Protein AF-A0A833HJT8-F1 (afdb_monomer_lite)

Structure (mmCIF, N/CA/C/O backbone):
data_AF-A0A833HJT8-F1
#
_entry.id   AF-A0A833HJT8-F1
#
loop_
_atom_site.group_PDB
_atom_site.id
_atom_site.type_symbol
_atom_site.label_atom_id
_atom_site.label_alt_id
_atom_site.label_comp_id
_atom_site.label_asym_id
_atom_site.label_entity_id
_atom_site.label_seq_id
_atom_site.pdbx_PDB_ins_code
_atom_site.Cartn_x
_atom_site.Cartn_y
_atom_site.Cartn_z
_atom_site.occupancy
_atom_site.B_iso_or_equiv
_atom_site.auth_seq_id
_atom_site.auth_comp_id
_atom_site.auth_asym_id
_atom_site.auth_atom_id
_atom_site.pdbx_PDB_model_num
ATOM 1 N N . MET A 1 1 ? -1.333 -9.673 -0.539 1.00 69.94 1 MET A N 1
ATOM 2 C CA . MET A 1 1 ? -1.438 -9.959 0.913 1.00 69.94 1 MET A CA 1
ATOM 3 C C . MET A 1 1 ? -2.225 -8.851 1.604 1.00 69.94 1 MET A C 1
ATOM 5 O O . MET A 1 1 ? -2.242 -7.743 1.083 1.00 69.94 1 MET A O 1
ATOM 9 N N . ALA A 1 2 ? -2.882 -9.129 2.735 1.00 83.88 2 ALA A N 1
ATOM 10 C CA . ALA A 1 2 ? -3.593 -8.113 3.519 1.00 83.88 2 ALA A CA 1
ATOM 11 C C . ALA A 1 2 ? -2.664 -7.494 4.587 1.00 83.88 2 ALA A C 1
ATOM 13 O O . ALA A 1 2 ? -1.901 -8.237 5.202 1.00 83.88 2 ALA A O 1
ATOM 14 N N . PRO A 1 3 ? -2.723 -6.172 4.841 1.00 85.56 3 PRO A N 1
ATOM 15 C CA . PRO A 1 3 ? -1.836 -5.502 5.800 1.00 85.56 3 PRO A CA 1
ATOM 16 C C . PRO A 1 3 ? -2.213 -5.756 7.268 1.00 85.56 3 PRO A C 1
ATOM 18 O O . PRO A 1 3 ? -1.418 -5.483 8.162 1.00 85.56 3 PRO A O 1
ATOM 21 N N . VAL A 1 4 ? -3.432 -6.238 7.532 1.00 89.69 4 VAL A N 1
ATOM 22 C CA . VAL A 1 4 ? -3.962 -6.485 8.879 1.00 89.69 4 VAL A CA 1
ATOM 23 C C . VAL A 1 4 ? -4.818 -7.749 8.894 1.00 89.69 4 VAL A C 1
ATOM 25 O O . VAL A 1 4 ? -5.478 -8.066 7.902 1.00 89.69 4 VAL A O 1
ATOM 28 N N . GLU A 1 5 ? -4.857 -8.441 10.032 1.00 89.50 5 GLU A N 1
ATOM 29 C CA . GLU A 1 5 ? -5.794 -9.544 10.260 1.00 89.50 5 GLU A CA 1
ATOM 30 C C . GLU A 1 5 ? -7.190 -9.010 10.618 1.00 89.50 5 GLU A C 1
ATOM 32 O O . GLU A 1 5 ? -7.339 -8.071 11.413 1.00 89.50 5 GLU A O 1
ATOM 37 N N . GLY A 1 6 ? -8.232 -9.618 10.051 1.00 91.00 6 GLY A N 1
ATOM 38 C CA . GLY A 1 6 ? -9.614 -9.274 10.356 1.00 91.00 6 GLY A CA 1
ATOM 39 C C . GLY A 1 6 ? -10.625 -9.925 9.418 1.00 91.00 6 GLY A C 1
ATOM 40 O O . GLY A 1 6 ? -10.296 -10.787 8.608 1.00 91.00 6 GLY A O 1
ATOM 41 N N . VAL A 1 7 ? -11.876 -9.484 9.536 1.00 94.50 7 VAL A N 1
ATOM 42 C CA . VAL A 1 7 ? -13.001 -9.955 8.720 1.00 94.50 7 VAL A CA 1
ATOM 43 C C . VAL A 1 7 ? -13.387 -8.865 7.729 1.00 94.50 7 VAL A C 1
ATOM 45 O O . VAL A 1 7 ? -13.652 -7.731 8.136 1.00 94.50 7 VAL A O 1
ATOM 48 N N . VAL A 1 8 ? -13.444 -9.200 6.440 1.00 96.00 8 VAL A N 1
ATOM 49 C CA . VAL A 1 8 ? -13.965 -8.295 5.407 1.00 96.00 8 VAL A CA 1
ATOM 50 C C . VAL A 1 8 ? -15.445 -8.047 5.679 1.00 96.00 8 VAL A C 1
ATOM 52 O O . VAL A 1 8 ? -16.230 -8.985 5.797 1.00 96.00 8 VAL A O 1
ATOM 55 N N . VAL A 1 9 ? -15.816 -6.778 5.810 1.00 96.75 9 VAL A N 1
ATOM 56 C CA . VAL A 1 9 ? -17.205 -6.352 6.033 1.00 96.75 9 VAL A CA 1
ATOM 57 C C . VAL A 1 9 ? -17.815 -5.691 4.803 1.00 96.75 9 VAL A C 1
ATOM 59 O O . VAL A 1 9 ? -19.034 -5.602 4.716 1.00 96.75 9 VAL A O 1
ATOM 62 N N . GLU A 1 10 ? -16.989 -5.239 3.858 1.00 97.19 10 GLU A N 1
ATOM 63 C CA . GLU A 1 10 ? -17.448 -4.610 2.621 1.00 97.19 10 GLU A CA 1
ATOM 64 C C . GLU A 1 10 ? -16.398 -4.774 1.517 1.00 97.19 10 GLU A C 1
ATOM 66 O O . GLU A 1 10 ? -15.196 -4.658 1.782 1.00 97.19 10 GLU A O 1
ATOM 71 N N . THR A 1 11 ? -16.863 -4.999 0.289 1.00 96.88 11 THR A N 1
ATOM 72 C CA . THR A 1 11 ? -16.068 -4.969 -0.945 1.00 96.88 11 THR A CA 1
ATOM 73 C C . THR A 1 11 ? -16.558 -3.817 -1.822 1.00 96.88 11 THR A C 1
ATOM 75 O O . THR A 1 11 ? -17.750 -3.495 -1.829 1.00 96.88 11 THR A O 1
ATOM 78 N N . ASN A 1 12 ? -15.653 -3.154 -2.542 1.00 97.19 12 ASN A N 1
ATOM 79 C CA . ASN A 1 12 ? -16.032 -2.041 -3.407 1.00 97.19 12 ASN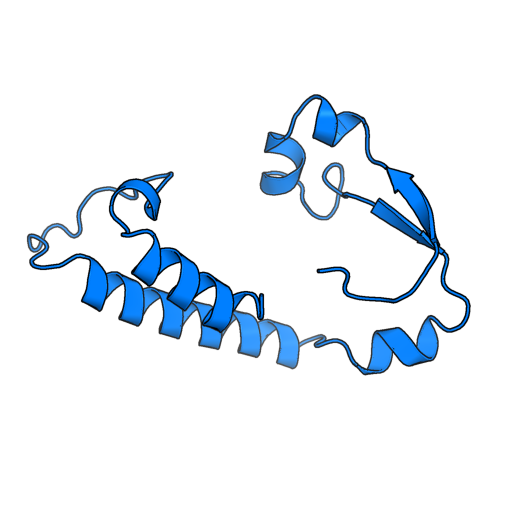 A CA 1
ATOM 80 C C . ASN A 1 12 ? -16.454 -2.523 -4.801 1.00 97.19 12 ASN A C 1
ATOM 82 O O . ASN A 1 12 ? -15.644 -2.605 -5.723 1.00 97.19 12 ASN A O 1
ATOM 86 N N . SER A 1 13 ? -17.754 -2.755 -4.976 1.00 97.12 13 SER A N 1
ATOM 87 C CA . SER A 1 13 ? -18.349 -3.149 -6.263 1.00 97.12 13 SER A CA 1
ATOM 88 C C . SER A 1 13 ? -18.106 -2.152 -7.403 1.00 97.12 13 SER A C 1
ATOM 90 O O . SER A 1 13 ? -18.181 -2.524 -8.571 1.00 97.12 13 SER A O 1
ATOM 92 N N . ARG A 1 14 ? -17.778 -0.888 -7.102 1.00 96.25 14 ARG A N 1
ATOM 93 C CA . ARG A 1 14 ? -17.437 0.099 -8.137 1.00 96.25 14 ARG A CA 1
ATOM 94 C C . ARG A 1 14 ? -16.101 -0.215 -8.793 1.00 96.25 14 ARG A C 1
ATOM 96 O O . ARG A 1 14 ? -15.987 -0.035 -9.993 1.00 96.25 14 ARG A O 1
ATOM 103 N N . VAL A 1 15 ? -15.126 -0.694 -8.021 1.00 96.69 15 VAL A N 1
ATOM 104 C CA . VAL A 1 15 ? -13.817 -1.108 -8.553 1.00 96.69 15 VAL A CA 1
ATOM 105 C C . VAL A 1 15 ? -13.942 -2.410 -9.342 1.00 96.69 15 VAL A C 1
ATOM 107 O O . VAL A 1 15 ? -13.240 -2.597 -10.327 1.00 96.69 15 VAL A O 1
ATOM 110 N N . GLU A 1 16 ? -14.867 -3.296 -8.963 1.00 94.62 16 GLU A N 1
ATOM 111 C CA . GLU A 1 16 ? -15.166 -4.498 -9.756 1.00 94.62 16 GLU A CA 1
ATOM 112 C C . GLU A 1 16 ? -15.733 -4.149 -11.143 1.00 94.62 16 GLU A C 1
ATOM 114 O O . GLU A 1 16 ? -15.441 -4.834 -12.119 1.00 94.62 16 GLU A O 1
ATOM 119 N N . GLN A 1 17 ? -16.536 -3.084 -11.233 1.00 96.69 17 GLN A N 1
ATOM 120 C CA . GLN A 1 17 ? -17.110 -2.599 -12.494 1.00 96.69 17 GLN A CA 1
ATOM 121 C C . GLN A 1 17 ? -16.135 -1.728 -13.294 1.00 96.69 17 GLN A C 1
ATOM 123 O O . GLN A 1 17 ? -16.161 -1.754 -14.522 1.00 96.69 17 GLN A O 1
ATOM 128 N N . ASP A 1 18 ? -15.300 -0.958 -12.598 1.00 96.06 18 ASP A N 1
ATOM 129 C CA . ASP A 1 18 ? -14.323 -0.037 -13.169 1.00 96.06 18 ASP A CA 1
ATOM 130 C C . ASP A 1 18 ? -12.980 -0.140 -12.415 1.00 96.06 18 ASP A C 1
ATOM 132 O O . ASP A 1 18 ? -12.748 0.575 -11.428 1.00 96.06 18 ASP A O 1
ATOM 136 N N . PRO A 1 19 ? -12.077 -1.035 -12.865 1.00 94.69 19 PRO A N 1
ATOM 137 C CA . PRO A 1 19 ? -10.767 -1.222 -12.247 1.00 94.69 19 PRO A CA 1
ATOM 138 C C . PRO A 1 19 ? -9.864 0.017 -12.300 1.00 94.69 19 PRO A C 1
ATOM 140 O O . PRO A 1 19 ? -8.960 0.140 -11.470 1.00 94.69 19 PRO A O 1
ATOM 143 N N . GLU A 1 20 ? -10.097 0.960 -13.224 1.00 95.19 20 GLU A N 1
ATOM 144 C CA . GLU A 1 20 ? -9.275 2.174 -13.336 1.00 95.19 20 GLU A CA 1
ATOM 145 C C . GLU A 1 20 ? -9.404 3.071 -12.101 1.00 95.19 20 GLU A C 1
ATOM 147 O O . GLU A 1 20 ? -8.476 3.814 -11.767 1.00 95.19 20 GLU A O 1
ATOM 152 N N . LEU A 1 21 ? -10.511 2.971 -11.358 1.00 95.69 21 LEU A N 1
ATOM 153 C CA . LEU A 1 21 ? -10.697 3.696 -10.099 1.00 95.69 21 LEU A CA 1
ATOM 154 C C . LEU A 1 21 ? -9.615 3.370 -9.069 1.00 95.69 21 LEU A C 1
ATOM 156 O O . LEU A 1 21 ? -9.197 4.264 -8.332 1.00 95.69 21 LEU A O 1
ATOM 160 N N . ALA A 1 22 ? -9.132 2.125 -9.031 1.00 94.69 22 ALA A N 1
ATOM 161 C CA . ALA A 1 22 ? -8.071 1.723 -8.110 1.00 94.69 22 ALA A CA 1
ATOM 162 C C . ALA A 1 22 ? -6.738 2.423 -8.419 1.00 94.69 22 ALA A C 1
ATOM 164 O O . ALA A 1 22 ? -5.940 2.637 -7.512 1.00 94.69 22 ALA A O 1
ATOM 165 N N . SER A 1 23 ? -6.506 2.806 -9.678 1.00 92.50 23 SER A N 1
ATOM 166 C CA . SER A 1 23 ? -5.298 3.526 -10.089 1.00 92.50 23 SER A CA 1
ATOM 167 C C . SER A 1 23 ? -5.467 5.044 -10.039 1.00 92.50 23 SER A C 1
ATOM 169 O O . SER A 1 23 ? -4.526 5.752 -9.693 1.00 92.50 23 SER A O 1
ATOM 171 N N . THR A 1 24 ? -6.638 5.558 -10.419 1.00 95.88 24 THR A N 1
ATOM 172 C CA . THR A 1 24 ? -6.876 7.004 -10.577 1.00 95.88 24 THR A CA 1
ATOM 173 C C . THR A 1 24 ? -7.258 7.696 -9.272 1.00 95.88 24 THR A C 1
ATOM 175 O O . THR A 1 24 ? -6.944 8.870 -9.087 1.00 95.88 24 THR A O 1
ATOM 178 N N . ASP A 1 25 ? -7.920 6.987 -8.355 1.00 96.31 25 ASP A N 1
ATOM 179 C CA . ASP A 1 25 ? -8.377 7.520 -7.068 1.00 96.31 25 ASP A CA 1
ATOM 180 C C . ASP A 1 25 ? -8.221 6.476 -5.937 1.00 96.31 25 ASP A C 1
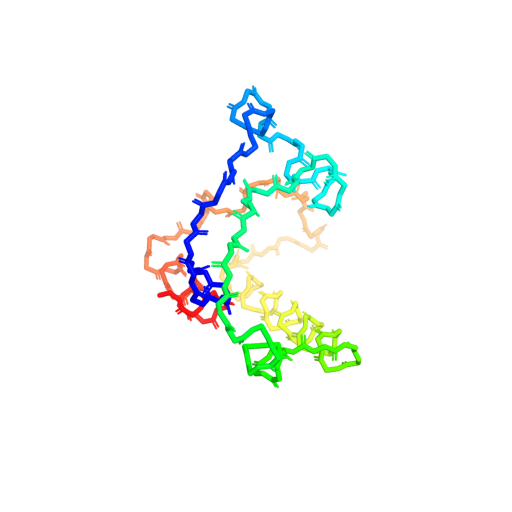ATOM 182 O O . ASP A 1 25 ? -9.207 6.104 -5.289 1.00 96.31 25 ASP A O 1
ATOM 186 N N . PRO A 1 26 ? -6.992 5.976 -5.681 1.00 94.31 26 PRO A N 1
ATOM 187 C CA . PRO A 1 26 ? -6.734 4.814 -4.816 1.00 94.31 26 PRO A CA 1
ATOM 188 C C . PRO A 1 26 ? -7.195 5.005 -3.367 1.00 94.31 26 PRO A C 1
ATOM 190 O O . PRO A 1 26 ? -7.613 4.053 -2.707 1.00 94.31 26 PRO A O 1
ATOM 193 N N . TYR A 1 27 ? -7.118 6.238 -2.862 1.00 92.88 27 TYR A N 1
ATOM 194 C CA . TYR A 1 27 ? -7.455 6.574 -1.475 1.00 92.88 27 TYR A CA 1
ATOM 195 C C . TYR A 1 27 ? -8.846 7.204 -1.315 1.00 92.88 27 TYR A C 1
ATOM 197 O O . TYR A 1 27 ? -9.294 7.392 -0.184 1.00 92.88 27 TYR A O 1
ATOM 205 N N . GLY A 1 28 ? -9.531 7.526 -2.416 1.00 95.69 28 GLY A N 1
ATOM 206 C CA . GLY A 1 28 ? -10.901 8.029 -2.424 1.00 95.69 28 GLY A CA 1
ATOM 207 C C . GLY A 1 28 ? -11.880 6.948 -2.865 1.00 95.69 28 GLY A C 1
ATOM 208 O O . GLY A 1 28 ? -12.233 6.053 -2.098 1.00 95.69 28 GLY A O 1
ATOM 209 N N . ARG A 1 29 ? -12.365 7.032 -4.107 1.00 95.62 29 ARG A N 1
ATOM 210 C CA . ARG A 1 29 ? -13.382 6.111 -4.650 1.00 95.62 29 ARG A CA 1
ATOM 211 C C . ARG A 1 29 ? -12.846 4.712 -4.970 1.00 95.62 29 ARG A C 1
ATOM 213 O O . ARG A 1 29 ? -13.660 3.802 -5.113 1.00 95.62 29 ARG A O 1
ATOM 220 N N . GLY A 1 30 ? -11.529 4.549 -5.068 1.00 97.06 30 GLY A N 1
ATOM 221 C CA . GLY A 1 30 ? -10.829 3.318 -5.440 1.00 97.06 30 GLY A CA 1
ATOM 222 C C . GLY A 1 30 ? -10.430 2.397 -4.282 1.00 97.06 30 GLY A C 1
ATOM 223 O O . GLY A 1 30 ? -9.644 1.479 -4.496 1.00 97.06 30 GLY A O 1
ATOM 224 N N . TRP A 1 31 ? -10.943 2.602 -3.062 1.00 96.25 31 TRP A N 1
ATOM 225 C CA . TRP A 1 31 ? -10.692 1.675 -1.948 1.00 96.25 31 TRP A CA 1
ATOM 226 C C . TRP A 1 31 ? -11.161 0.250 -2.296 1.00 96.25 31 TRP A C 1
ATOM 228 O O . TRP A 1 31 ? -12.161 0.087 -2.985 1.00 96.25 31 TRP A O 1
ATOM 238 N N . LEU A 1 32 ? -10.472 -0.788 -1.813 1.00 95.44 32 LEU A N 1
ATOM 239 C CA . LEU A 1 32 ? -10.775 -2.177 -2.202 1.00 95.44 32 LEU A CA 1
ATOM 240 C C . LEU A 1 32 ? -11.702 -2.890 -1.206 1.00 95.44 32 LEU A C 1
ATOM 242 O O . LEU A 1 32 ? -12.750 -3.419 -1.574 1.00 95.44 32 LEU A O 1
ATOM 246 N N . TYR A 1 33 ? -11.315 -2.880 0.072 1.00 95.38 33 TYR A N 1
ATOM 247 C CA . TYR A 1 33 ? -11.989 -3.615 1.141 1.00 95.38 33 TYR A CA 1
ATOM 248 C C . TYR A 1 33 ? -12.128 -2.765 2.401 1.00 95.38 33 TYR A C 1
ATOM 250 O O . TYR A 1 33 ? -11.215 -2.017 2.755 1.00 95.38 33 TYR A O 1
ATOM 258 N N . LYS A 1 34 ? -13.229 -2.951 3.134 1.00 94.25 34 LYS A N 1
ATOM 259 C CA . LYS A 1 34 ? -13.326 -2.551 4.543 1.00 94.25 34 LYS A CA 1
ATOM 260 C C . LYS A 1 34 ? -13.185 -3.792 5.403 1.00 94.25 34 LYS A C 1
ATOM 262 O O . LYS A 1 34 ? -13.880 -4.786 5.196 1.00 94.25 34 LYS A O 1
ATOM 267 N N . VAL A 1 35 ? -12.293 -3.723 6.382 1.00 93.88 35 VAL A N 1
ATOM 268 C CA . VAL A 1 35 ? -11.959 -4.846 7.261 1.00 93.88 35 VAL A CA 1
ATOM 269 C C . VAL A 1 35 ? -12.245 -4.456 8.703 1.00 93.88 35 VAL A C 1
ATOM 271 O O . VAL A 1 35 ? -11.801 -3.412 9.177 1.00 93.88 35 VAL A O 1
ATOM 274 N N . ARG A 1 36 ? -12.975 -5.313 9.417 1.00 93.12 36 ARG A N 1
ATOM 275 C CA . ARG A 1 36 ? -13.180 -5.205 10.861 1.00 93.12 36 ARG A CA 1
ATOM 276 C C . ARG A 1 36 ? -12.134 -6.045 11.579 1.00 93.12 36 ARG A C 1
ATOM 278 O O . ARG A 1 36 ? -12.019 -7.242 11.330 1.00 93.12 36 ARG A O 1
ATOM 285 N N . THR A 1 37 ? -11.415 -5.425 12.506 1.00 91.19 37 THR A N 1
ATOM 286 C CA . THR A 1 37 ? -10.381 -6.073 13.317 1.00 91.19 37 THR A CA 1
ATOM 287 C C . THR A 1 37 ? -10.602 -5.783 14.799 1.00 91.19 37 THR A C 1
ATOM 289 O O . THR A 1 37 ? -11.112 -4.720 15.151 1.00 91.19 37 THR A O 1
ATOM 292 N N . ALA A 1 38 ? -10.259 -6.740 15.662 1.00 87.62 38 ALA A N 1
ATOM 293 C CA . ALA A 1 38 ? -10.455 -6.620 17.107 1.00 87.62 38 ALA A CA 1
ATOM 294 C C . ALA A 1 38 ? -9.335 -5.823 17.802 1.00 87.62 38 ALA A C 1
ATOM 296 O O . ALA A 1 38 ? -9.585 -5.198 18.827 1.00 87.62 38 ALA A O 1
ATOM 297 N N . ASP A 1 39 ? -8.119 -5.810 17.239 1.00 87.00 39 ASP A N 1
ATOM 298 C CA . ASP A 1 39 ? -6.943 -5.135 17.812 1.00 87.00 39 ASP A CA 1
ATOM 299 C C . ASP A 1 39 ? -6.255 -4.238 16.768 1.00 87.00 39 ASP A C 1
ATOM 301 O O . ASP A 1 39 ? -5.116 -4.453 16.346 1.00 87.00 39 ASP A O 1
ATOM 305 N N . LEU A 1 40 ? -6.978 -3.201 16.331 1.00 85.50 40 LEU A N 1
ATOM 306 C CA . LEU A 1 40 ? -6.476 -2.241 15.343 1.00 85.50 40 LEU A CA 1
ATOM 307 C C . LEU A 1 40 ? -5.190 -1.557 15.827 1.00 85.50 40 LEU A C 1
ATOM 309 O O . LEU A 1 40 ? -4.243 -1.393 15.061 1.00 85.50 40 LEU A O 1
ATOM 313 N N . GLY A 1 41 ? -5.135 -1.198 17.112 1.00 86.12 41 GLY A N 1
ATOM 314 C CA . GLY A 1 41 ? -3.985 -0.517 17.697 1.00 86.12 41 GLY A CA 1
ATOM 315 C C . GLY A 1 41 ? -2.698 -1.332 17.577 1.00 86.12 41 GLY A C 1
ATOM 316 O O . GLY A 1 41 ? -1.651 -0.756 17.293 1.00 86.12 41 GLY A O 1
ATOM 317 N N . ARG A 1 42 ? -2.746 -2.658 17.771 1.00 87.50 42 ARG A N 1
ATOM 318 C CA . ARG A 1 42 ? -1.580 -3.530 17.565 1.00 87.50 42 ARG A CA 1
ATOM 319 C C . ARG A 1 42 ? -1.184 -3.630 16.104 1.00 87.50 42 ARG A C 1
ATOM 321 O O . ARG A 1 42 ? -0.000 -3.502 15.810 1.00 87.50 42 ARG A O 1
ATOM 328 N N . HIS A 1 43 ? -2.147 -3.832 15.212 1.00 84.62 43 HIS A N 1
ATOM 329 C CA . HIS A 1 43 ? -1.857 -4.006 13.791 1.00 84.62 43 HIS A CA 1
ATOM 330 C C . HIS A 1 43 ? -1.232 -2.752 13.172 1.00 84.62 43 HIS A C 1
ATOM 332 O O . HIS A 1 43 ? -0.260 -2.864 12.433 1.00 84.62 43 HIS A O 1
ATOM 338 N N . LEU A 1 44 ? -1.704 -1.558 13.548 1.00 86.50 44 LEU A N 1
ATOM 339 C CA . LEU A 1 44 ? -1.173 -0.299 13.017 1.00 86.50 44 LEU A CA 1
ATOM 340 C C . LEU A 1 44 ? 0.273 -0.005 13.447 1.00 86.50 44 LEU A C 1
ATOM 342 O O . LEU A 1 44 ? 0.999 0.637 12.696 1.00 86.50 44 LEU A O 1
ATOM 346 N N . ARG A 1 45 ? 0.722 -0.481 14.619 1.00 87.81 45 ARG A N 1
ATOM 347 C CA . ARG A 1 45 ? 2.104 -0.250 15.092 1.00 87.81 45 ARG A CA 1
ATOM 348 C C . ARG A 1 45 ? 3.164 -0.942 14.240 1.00 87.81 45 ARG A C 1
ATOM 350 O O . ARG A 1 45 ? 4.306 -0.498 14.235 1.00 87.81 45 ARG A O 1
ATOM 357 N N . ASN A 1 46 ? 2.788 -2.013 13.546 1.00 85.94 46 ASN A N 1
ATOM 358 C CA . ASN A 1 46 ? 3.698 -2.784 12.702 1.00 85.94 46 ASN A CA 1
ATOM 359 C C . ASN A 1 46 ? 3.704 -2.295 11.245 1.00 85.94 46 ASN A C 1
ATOM 361 O O . ASN A 1 46 ? 4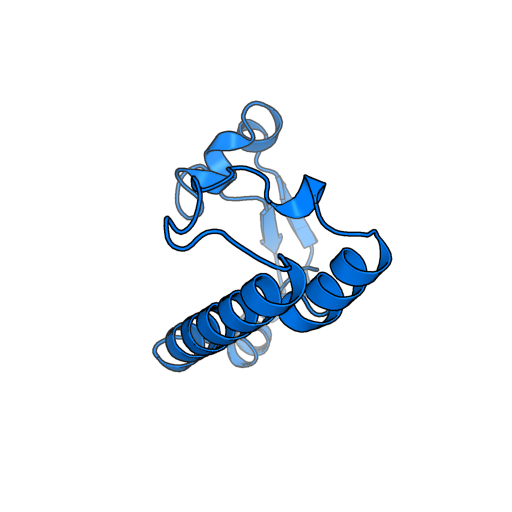.374 -2.895 10.409 1.00 85.94 46 ASN A O 1
ATOM 365 N N . LEU A 1 47 ? 2.961 -1.229 10.928 1.00 89.62 47 LEU A N 1
ATOM 366 C CA . LEU A 1 47 ? 2.929 -0.644 9.593 1.00 89.62 47 LEU A CA 1
ATOM 367 C C . LEU A 1 47 ? 3.933 0.501 9.475 1.00 89.62 47 LEU A C 1
ATOM 369 O O . LEU A 1 47 ? 4.094 1.320 10.384 1.00 89.62 47 LEU A O 1
ATOM 373 N N . LEU A 1 48 ? 4.568 0.593 8.309 1.00 91.12 48 LEU A N 1
ATOM 374 C CA . LEU A 1 48 ? 5.359 1.764 7.952 1.00 91.12 48 LEU A CA 1
ATOM 375 C C . LEU A 1 48 ? 4.438 2.985 7.865 1.00 91.12 48 LEU A C 1
ATOM 377 O O . LEU A 1 48 ? 3.367 2.931 7.262 1.00 91.12 48 LEU A O 1
ATOM 381 N N . SER A 1 49 ? 4.858 4.098 8.462 1.00 89.44 49 SER A N 1
ATOM 382 C CA . SER A 1 49 ? 4.082 5.340 8.472 1.00 89.44 49 SER A CA 1
ATOM 383 C C . SER A 1 49 ? 4.981 6.573 8.373 1.00 89.44 49 SER A C 1
ATOM 385 O O . SER A 1 49 ? 6.188 6.510 8.623 1.00 89.44 49 SER A O 1
ATOM 387 N N . GLY A 1 50 ? 4.392 7.700 7.962 1.00 92.88 50 GLY A N 1
ATOM 388 C CA . GLY A 1 50 ? 5.078 8.988 7.859 1.00 92.88 50 GLY A CA 1
ATOM 389 C C . GLY A 1 50 ? 6.343 8.935 6.998 1.00 92.88 50 GLY A C 1
ATOM 390 O O . GLY A 1 50 ? 6.343 8.388 5.895 1.00 92.88 50 GLY A O 1
ATOM 391 N N . SER A 1 51 ? 7.437 9.493 7.520 1.00 94.94 51 SER A N 1
ATOM 392 C CA . SER A 1 51 ? 8.726 9.561 6.821 1.00 94.94 51 SER A CA 1
ATOM 393 C C . SER A 1 51 ? 9.328 8.189 6.515 1.00 94.94 51 SER A C 1
ATOM 395 O O . SER A 1 51 ? 10.009 8.048 5.503 1.00 94.94 51 SER A O 1
ATOM 397 N N . LEU A 1 52 ? 9.059 7.171 7.340 1.00 92.69 52 LEU A N 1
ATOM 398 C CA . LEU A 1 52 ? 9.551 5.812 7.104 1.00 92.69 52 LEU A CA 1
ATOM 399 C C . LEU A 1 52 ? 8.879 5.179 5.885 1.00 92.69 52 LEU A C 1
ATOM 401 O O . LEU A 1 52 ? 9.566 4.578 5.066 1.00 92.69 52 LEU A O 1
ATOM 405 N N . ALA A 1 53 ? 7.562 5.353 5.735 1.00 91.25 53 ALA A N 1
ATOM 406 C CA . ALA A 1 53 ? 6.844 4.879 4.552 1.00 91.25 53 ALA A CA 1
ATOM 407 C C . ALA A 1 53 ? 7.324 5.600 3.286 1.00 91.25 53 ALA A C 1
ATOM 409 O O . ALA A 1 53 ? 7.610 4.949 2.286 1.00 91.25 53 ALA A O 1
ATOM 410 N N . HIS A 1 54 ? 7.478 6.927 3.347 1.00 92.94 54 HIS A N 1
ATOM 411 C CA . HIS A 1 54 ? 7.980 7.707 2.215 1.00 92.94 54 HIS A CA 1
ATOM 412 C C . HIS A 1 54 ? 9.380 7.255 1.790 1.00 92.94 54 HIS A C 1
ATOM 414 O O . HIS A 1 54 ? 9.630 7.030 0.612 1.00 92.94 54 HIS A O 1
ATOM 420 N N . ARG A 1 55 ? 10.296 7.097 2.752 1.00 94.25 55 ARG A N 1
ATOM 421 C CA . ARG A 1 55 ? 11.657 6.641 2.470 1.00 94.25 55 ARG A CA 1
ATOM 422 C C . ARG A 1 55 ? 11.674 5.234 1.884 1.00 94.25 55 ARG A C 1
ATOM 424 O O . ARG A 1 55 ? 12.359 5.010 0.902 1.00 94.25 55 ARG A O 1
ATOM 431 N N . PHE A 1 56 ? 10.898 4.314 2.452 1.00 91.50 56 PHE A N 1
ATOM 432 C CA . PHE A 1 56 ? 10.791 2.958 1.920 1.00 91.50 56 PHE A CA 1
ATOM 433 C C . PHE A 1 56 ? 10.325 2.950 0.459 1.00 91.50 56 PHE A C 1
ATOM 435 O O . PHE A 1 56 ? 10.901 2.230 -0.352 1.00 91.50 56 PHE A O 1
ATOM 442 N N . VAL A 1 57 ? 9.306 3.748 0.122 1.00 91.31 57 VAL A N 1
ATOM 443 C CA . VAL A 1 57 ? 8.808 3.857 -1.257 1.00 91.31 57 VAL A CA 1
ATOM 444 C C . VAL A 1 57 ? 9.891 4.398 -2.182 1.00 91.31 57 VAL A C 1
ATOM 446 O O . VAL A 1 57 ? 10.075 3.855 -3.267 1.00 91.31 57 VAL A O 1
ATOM 449 N N . GLU A 1 58 ? 10.629 5.417 -1.751 1.00 94.75 58 GLU A N 1
ATOM 450 C CA . GLU A 1 58 ? 11.649 6.039 -2.591 1.00 94.75 58 GLU A CA 1
ATOM 451 C C . GLU A 1 58 ? 12.864 5.134 -2.806 1.00 94.75 58 GLU A C 1
ATOM 453 O O . GLU A 1 58 ? 13.256 4.903 -3.950 1.00 94.75 58 GLU A O 1
ATOM 458 N N . ASP A 1 59 ? 13.365 4.510 -1.738 1.00 93.81 59 ASP A N 1
ATOM 459 C CA . ASP A 1 59 ? 14.444 3.521 -1.810 1.00 93.81 59 ASP A CA 1
ATOM 460 C C . ASP A 1 59 ? 14.022 2.326 -2.698 1.00 93.81 59 ASP A C 1
ATOM 462 O O . ASP A 1 59 ? 14.803 1.827 -3.513 1.00 93.81 59 ASP A O 1
ATOM 466 N N . SER A 1 60 ? 12.759 1.886 -2.594 1.00 91.56 60 SER A N 1
ATOM 467 C CA . SER A 1 60 ? 12.208 0.816 -3.441 1.00 91.56 60 SER A CA 1
ATOM 468 C C . SER A 1 60 ? 12.096 1.241 -4.905 1.00 91.56 60 SER A C 1
ATOM 470 O O . SER A 1 60 ? 12.395 0.445 -5.793 1.00 91.56 60 SER A O 1
ATOM 472 N N . ARG A 1 61 ? 11.697 2.489 -5.180 1.00 90.69 61 ARG A N 1
ATOM 473 C CA . ARG A 1 61 ? 11.595 3.023 -6.544 1.00 90.69 61 ARG A CA 1
ATOM 474 C C . ARG A 1 61 ? 12.961 3.078 -7.215 1.00 90.69 61 ARG A C 1
ATOM 476 O O . ARG A 1 61 ? 13.091 2.629 -8.349 1.00 90.69 61 ARG A O 1
ATOM 483 N N . GLU A 1 62 ? 13.966 3.605 -6.521 1.00 91.75 62 GLU A N 1
ATOM 484 C CA . GLU A 1 62 ? 15.335 3.695 -7.036 1.00 91.75 62 GLU A CA 1
ATOM 485 C C . GLU A 1 62 ? 15.906 2.310 -7.340 1.00 91.75 62 GLU A C 1
ATOM 487 O O . GLU A 1 62 ? 16.454 2.080 -8.420 1.00 91.75 62 GLU A O 1
ATOM 492 N N . LYS A 1 63 ? 15.714 1.358 -6.422 1.00 90.62 63 LYS A N 1
ATOM 493 C CA . LYS A 1 63 ? 16.159 -0.020 -6.618 1.00 90.62 63 LYS A CA 1
ATOM 494 C C . LYS A 1 63 ? 15.459 -0.684 -7.802 1.00 90.62 63 LYS A C 1
ATOM 496 O O . LYS A 1 63 ? 16.132 -1.255 -8.657 1.00 90.62 63 LYS A O 1
ATOM 501 N N . LEU A 1 64 ? 14.131 -0.573 -7.880 1.00 88.12 64 LEU A N 1
ATOM 502 C CA . LEU A 1 64 ? 13.356 -1.136 -8.983 1.00 88.12 64 LEU A CA 1
ATOM 503 C C . LEU A 1 64 ? 13.797 -0.537 -10.320 1.00 88.12 64 LEU A C 1
ATOM 505 O O . LEU A 1 64 ? 13.972 -1.268 -11.287 1.00 88.12 64 LEU A O 1
ATOM 509 N N . GLN A 1 65 ? 14.029 0.775 -10.374 1.00 85.62 65 GLN A N 1
ATOM 510 C CA . GLN A 1 65 ? 14.517 1.440 -11.577 1.00 85.62 65 GLN A CA 1
ATOM 511 C C . GLN A 1 65 ? 15.875 0.879 -12.024 1.00 85.62 65 GLN A C 1
ATOM 513 O O . GLN A 1 65 ? 16.036 0.560 -13.199 1.00 85.62 65 GLN A O 1
ATOM 518 N N . LEU A 1 66 ? 16.833 0.717 -11.106 1.00 85.69 66 LEU A N 1
ATOM 519 C CA . LEU A 1 66 ? 18.148 0.148 -11.421 1.00 85.69 66 LEU A CA 1
ATOM 520 C C . LEU A 1 66 ? 18.049 -1.296 -11.928 1.00 85.69 66 LEU A C 1
ATOM 522 O O . LEU A 1 66 ? 18.728 -1.663 -12.887 1.00 85.69 66 LEU A O 1
ATOM 526 N N . GLU A 1 67 ? 17.186 -2.110 -11.324 1.00 85.25 67 GLU A N 1
ATOM 527 C CA . GLU A 1 67 ? 16.966 -3.484 -11.776 1.00 85.25 67 GLU A CA 1
ATOM 528 C C . GLU A 1 67 ? 16.277 -3.551 -13.135 1.00 85.25 67 GLU A C 1
ATOM 530 O O . GLU A 1 67 ? 16.696 -4.324 -13.994 1.00 85.25 67 GLU A O 1
ATOM 535 N N . LEU A 1 68 ? 15.268 -2.714 -13.373 1.00 80.69 68 LEU A N 1
ATOM 536 C CA . LEU A 1 68 ? 14.616 -2.628 -14.676 1.00 80.69 68 LEU A CA 1
ATOM 537 C C . LEU A 1 68 ? 15.598 -2.183 -15.759 1.00 80.69 68 LEU A C 1
ATOM 539 O O . LEU A 1 68 ? 15.574 -2.748 -16.849 1.00 80.69 68 LEU A O 1
ATOM 543 N N . MET A 1 69 ? 16.501 -1.242 -15.465 1.00 77.44 69 MET A N 1
ATOM 544 C CA . MET A 1 69 ? 17.587 -0.856 -16.376 1.00 77.44 69 MET A CA 1
ATOM 545 C C . MET A 1 69 ? 18.532 -2.027 -16.680 1.00 77.44 69 MET A C 1
ATOM 547 O O . MET A 1 69 ? 18.962 -2.186 -17.817 1.00 77.44 69 MET A O 1
ATOM 551 N N . ALA A 1 70 ? 18.838 -2.871 -15.691 1.00 78.00 70 ALA A N 1
ATOM 552 C CA . ALA A 1 70 ? 19.663 -4.060 -15.905 1.00 78.00 70 ALA A CA 1
ATOM 553 C C . ALA A 1 70 ? 18.948 -5.130 -16.755 1.00 78.00 70 ALA A C 1
ATOM 555 O O . ALA A 1 70 ? 19.590 -5.807 -17.557 1.00 78.00 70 ALA A O 1
ATOM 556 N N . LEU A 1 71 ? 17.626 -5.264 -16.604 1.00 73.06 71 LEU A N 1
ATOM 557 C CA . LEU A 1 71 ? 16.802 -6.237 -17.332 1.00 73.06 71 LEU A CA 1
ATOM 558 C C . LEU A 1 71 ? 16.449 -5.802 -18.760 1.00 73.06 71 LEU A C 1
ATOM 560 O O . LEU A 1 71 ? 16.203 -6.650 -19.612 1.00 73.06 71 LEU A O 1
ATOM 564 N N . SER A 1 72 ? 16.424 -4.498 -19.044 1.00 64.88 72 SER A N 1
ATOM 565 C CA . SER A 1 72 ? 15.978 -3.956 -20.340 1.00 64.88 72 SER A CA 1
ATOM 566 C C . SER A 1 72 ? 17.003 -4.089 -21.477 1.00 64.88 72 SER A C 1
ATOM 568 O O . SER A 1 72 ? 16.702 -3.742 -22.619 1.00 64.88 72 SER A O 1
ATOM 570 N N . GLY A 1 73 ? 18.181 -4.665 -21.215 1.00 63.41 73 GLY A N 1
ATOM 571 C CA . GLY A 1 73 ? 19.197 -4.921 -22.237 1.00 63.41 73 GLY A CA 1
ATOM 572 C C . GLY A 1 73 ? 19.797 -3.634 -22.821 1.00 63.41 73 GLY A C 1
ATOM 573 O O . GLY A 1 73 ? 19.844 -2.592 -22.172 1.00 63.41 73 GLY A O 1
ATOM 574 N N . THR A 1 74 ? 20.318 -3.693 -24.050 1.00 56.22 74 THR A N 1
ATOM 575 C CA . THR A 1 74 ? 20.883 -2.515 -24.730 1.00 56.22 74 THR A CA 1
ATOM 576 C C . THR A 1 74 ? 19.765 -1.576 -25.185 1.00 56.22 74 THR A C 1
ATOM 578 O O . THR A 1 74 ? 19.179 -1.771 -26.246 1.00 56.22 74 THR A O 1
ATOM 581 N N . VAL A 1 75 ? 19.488 -0.542 -24.395 1.00 59.88 75 VAL A N 1
ATOM 582 C CA . VAL A 1 75 ? 18.604 0.561 -24.792 1.00 59.88 75 VAL A CA 1
ATOM 583 C C . VAL A 1 75 ? 19.361 1.564 -25.669 1.00 59.88 75 VAL A C 1
ATOM 585 O O . VAL A 1 75 ? 20.544 1.837 -25.448 1.00 59.88 75 VAL A O 1
ATOM 588 N N . LEU A 1 76 ? 18.698 2.110 -26.691 1.00 56.38 76 LEU A N 1
ATOM 589 C CA . LEU A 1 76 ? 19.214 3.264 -27.429 1.00 56.38 76 LEU A CA 1
ATOM 590 C C . LEU A 1 76 ? 19.235 4.490 -26.499 1.00 56.38 76 LEU A C 1
ATOM 592 O O . LEU A 1 76 ? 18.469 4.583 -25.541 1.00 56.38 76 LEU A O 1
ATOM 596 N N . ALA A 1 77 ? 20.134 5.440 -26.767 1.00 61.19 77 ALA A N 1
ATOM 597 C CA . ALA A 1 77 ? 20.343 6.624 -25.923 1.00 61.19 77 ALA A CA 1
ATOM 598 C C . ALA A 1 77 ? 19.142 7.597 -25.874 1.00 61.19 77 ALA A C 1
ATOM 600 O O . ALA A 1 77 ? 19.232 8.638 -25.227 1.00 61.19 77 ALA A O 1
ATOM 601 N N . ASP A 1 78 ? 18.044 7.283 -26.562 1.00 68.19 78 ASP A N 1
ATOM 602 C CA . ASP A 1 78 ? 16.791 8.035 -26.529 1.00 68.19 78 ASP A CA 1
ATOM 603 C C . ASP A 1 78 ? 15.878 7.639 -25.354 1.00 68.19 78 ASP A C 1
ATOM 605 O O . ASP A 1 78 ? 14.892 8.326 -25.105 1.00 68.19 78 ASP A O 1
ATOM 609 N N . GLY A 1 79 ? 16.221 6.588 -24.598 1.00 65.12 79 GLY A N 1
ATOM 610 C CA . GLY A 1 79 ? 15.504 6.192 -23.381 1.00 65.12 79 GLY A CA 1
ATOM 611 C C . GLY A 1 79 ? 14.168 5.480 -23.620 1.00 65.12 79 GLY A C 1
ATOM 612 O O . GLY A 1 79 ? 13.556 5.037 -22.649 1.00 65.12 79 GLY A O 1
ATOM 613 N N . GLY A 1 80 ? 13.751 5.310 -24.881 1.00 65.62 80 GLY A N 1
ATOM 614 C CA . GLY A 1 80 ? 12.476 4.695 -25.256 1.00 65.62 80 GLY A CA 1
ATOM 615 C C . GLY A 1 80 ? 11.229 5.459 -24.780 1.00 65.62 80 GLY A C 1
ATOM 616 O O . GLY A 1 80 ? 11.301 6.469 -24.084 1.00 65.62 80 GLY A O 1
ATOM 617 N N . GLU A 1 81 ? 10.054 4.963 -25.167 1.00 62.00 81 GLU A N 1
ATOM 618 C CA . GLU A 1 81 ? 8.764 5.473 -24.683 1.00 62.00 81 GLU A CA 1
ATOM 619 C C . GLU A 1 81 ? 8.358 4.761 -23.380 1.00 62.00 81 GLU A C 1
ATOM 621 O O . GLU A 1 81 ? 8.534 3.540 -23.282 1.00 62.00 81 GLU A O 1
ATOM 626 N N . PRO A 1 82 ? 7.761 5.461 -22.393 1.00 61.62 82 PRO A N 1
ATOM 627 C CA . PRO A 1 82 ? 7.187 4.824 -21.215 1.00 61.62 82 PRO A CA 1
ATOM 628 C C . PRO A 1 82 ? 6.115 3.807 -21.625 1.00 61.62 82 PRO A C 1
ATOM 630 O O . PRO A 1 82 ? 5.002 4.158 -22.017 1.00 61.62 82 PRO A O 1
ATOM 633 N N . ALA A 1 83 ? 6.442 2.519 -21.537 1.00 67.19 83 ALA A N 1
ATOM 634 C CA . ALA A 1 83 ? 5.467 1.467 -21.765 1.00 67.19 83 ALA A CA 1
ATOM 635 C C . ALA A 1 83 ? 4.504 1.415 -20.573 1.00 67.19 83 ALA A C 1
ATOM 637 O O . ALA A 1 83 ? 4.924 1.201 -19.437 1.00 67.19 83 ALA A O 1
ATOM 638 N N . ALA A 1 84 ? 3.203 1.548 -20.842 1.00 65.06 84 ALA A N 1
ATOM 639 C CA . ALA A 1 84 ? 2.158 1.381 -19.827 1.00 65.06 84 ALA A CA 1
ATOM 640 C C . ALA A 1 84 ? 2.187 -0.016 -19.171 1.00 65.06 84 ALA A C 1
ATOM 642 O O . ALA A 1 84 ? 1.706 -0.192 -18.057 1.00 65.06 84 ALA A O 1
ATOM 643 N N . ASP A 1 85 ? 2.766 -0.999 -19.865 1.00 71.56 85 ASP A N 1
ATOM 644 C CA . ASP A 1 85 ? 2.923 -2.374 -19.410 1.00 71.56 85 ASP A CA 1
ATOM 645 C C . ASP A 1 85 ? 4.326 -2.891 -19.767 1.00 71.56 85 ASP A C 1
ATOM 647 O O . ASP A 1 85 ? 4.560 -3.468 -20.834 1.00 71.56 85 ASP A O 1
ATOM 651 N N . PHE A 1 86 ? 5.286 -2.652 -18.871 1.00 74.12 86 PHE A N 1
ATOM 652 C CA . PHE A 1 86 ? 6.664 -3.126 -19.027 1.00 74.12 86 PHE A CA 1
ATOM 653 C C . PHE A 1 86 ? 6.796 -4.643 -18.822 1.00 74.12 86 PHE A C 1
ATOM 655 O O . PHE A 1 86 ? 7.796 -5.231 -19.234 1.00 74.12 86 PHE A O 1
ATOM 662 N N . THR A 1 87 ? 5.785 -5.291 -18.230 1.00 74.44 87 THR A N 1
ATOM 663 C CA . THR A 1 87 ? 5.835 -6.717 -17.875 1.00 74.44 87 THR A CA 1
ATOM 664 C C . THR A 1 87 ? 5.867 -7.629 -19.096 1.00 74.44 87 THR A C 1
ATOM 666 O O . THR A 1 87 ? 6.421 -8.719 -19.026 1.00 74.44 87 THR A O 1
ATOM 669 N N . ARG A 1 88 ? 5.392 -7.152 -20.255 1.00 73.38 88 ARG A N 1
ATOM 670 C CA . ARG A 1 88 ? 5.426 -7.886 -21.537 1.00 73.38 88 ARG A CA 1
ATOM 671 C C . ARG A 1 88 ? 6.820 -8.308 -21.991 1.00 73.38 88 ARG A C 1
ATOM 673 O O . ARG A 1 88 ? 6.936 -9.191 -22.833 1.00 73.38 88 ARG A O 1
ATOM 680 N N . HIS A 1 89 ? 7.851 -7.641 -21.483 1.00 72.81 89 HIS A N 1
ATOM 681 C CA . HIS A 1 89 ? 9.244 -7.896 -21.840 1.00 72.81 89 HIS A CA 1
ATOM 682 C C . HIS A 1 89 ? 9.995 -8.670 -20.750 1.00 72.81 89 HIS A C 1
ATOM 684 O O . HIS A 1 89 ? 11.176 -8.956 -20.920 1.00 72.81 89 HIS A O 1
ATOM 690 N N . LEU A 1 90 ? 9.330 -8.998 -19.638 1.00 78.94 90 LEU A N 1
ATOM 691 C CA . LEU A 1 90 ? 9.908 -9.774 -18.549 1.00 78.94 90 LEU A CA 1
ATOM 692 C C . LEU A 1 90 ? 9.595 -11.256 -18.733 1.00 78.94 90 LEU A C 1
ATOM 694 O O . LEU A 1 90 ? 8.489 -11.632 -19.119 1.00 78.94 90 LEU A O 1
ATOM 698 N N . SER A 1 91 ? 10.578 -12.100 -18.429 1.00 85.12 91 SER A N 1
ATOM 699 C CA . SER A 1 91 ? 10.337 -13.530 -18.270 1.00 85.12 91 SER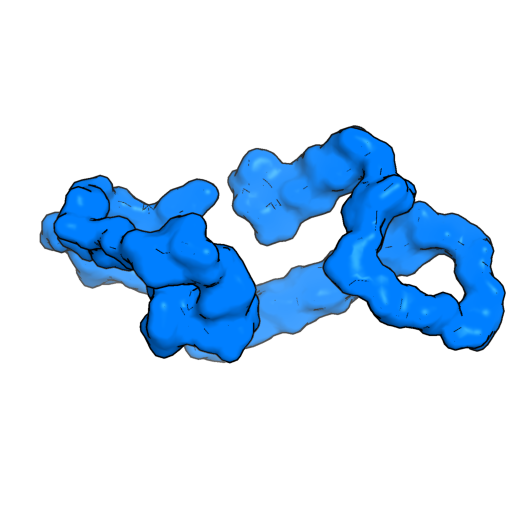 A CA 1
ATOM 700 C C . SER A 1 91 ? 9.508 -13.789 -17.005 1.00 85.12 91 SER A C 1
ATOM 702 O O . SER A 1 91 ? 9.538 -12.993 -16.063 1.00 85.12 91 SER A O 1
ATOM 704 N N . ASP A 1 92 ? 8.817 -14.930 -16.939 1.00 86.00 92 ASP A N 1
ATOM 705 C CA . ASP A 1 92 ? 8.109 -15.346 -15.719 1.00 86.00 92 ASP A CA 1
ATOM 706 C C . ASP A 1 92 ? 9.064 -15.447 -14.514 1.00 86.00 92 ASP A C 1
ATOM 708 O O . ASP A 1 92 ? 8.686 -15.150 -13.380 1.00 86.00 92 ASP A O 1
ATOM 712 N N . GLU A 1 93 ? 10.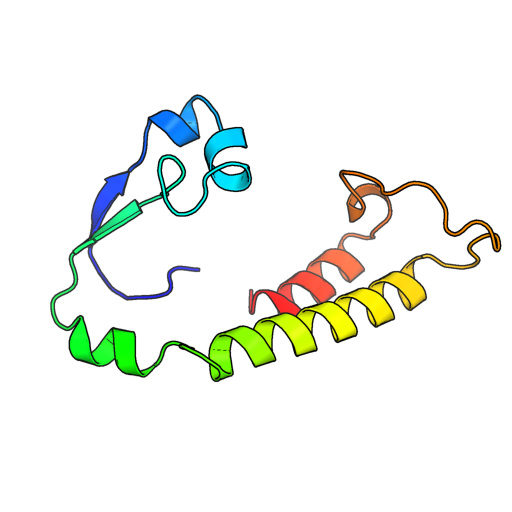323 -15.832 -14.748 1.00 87.75 93 GLU A N 1
ATOM 713 C CA . GLU A 1 93 ? 11.352 -15.922 -13.710 1.00 87.75 93 GLU A CA 1
ATOM 714 C C . GLU A 1 93 ? 11.722 -14.540 -13.154 1.00 87.75 93 GLU A C 1
ATOM 716 O O . GLU A 1 93 ? 11.725 -14.347 -11.933 1.00 87.75 93 GLU A O 1
ATOM 721 N N . ASP A 1 94 ? 11.963 -13.565 -14.034 1.00 86.19 94 ASP A N 1
ATOM 722 C CA . ASP A 1 94 ? 12.266 -12.183 -13.649 1.00 86.19 94 ASP A CA 1
ATOM 723 C C . ASP A 1 94 ? 11.078 -11.510 -12.972 1.00 86.19 94 ASP A C 1
ATOM 725 O O . ASP A 1 94 ? 11.246 -10.820 -11.965 1.00 86.19 94 ASP A O 1
ATOM 729 N N . TRP A 1 95 ? 9.869 -11.761 -13.477 1.00 85.69 95 TRP A N 1
ATOM 730 C CA . TRP A 1 95 ? 8.637 -11.302 -12.854 1.00 85.69 95 TRP A CA 1
ATOM 731 C C . TRP A 1 95 ? 8.515 -11.834 -11.426 1.00 85.69 95 TRP A C 1
ATOM 733 O O . TRP A 1 95 ? 8.381 -11.056 -10.483 1.00 85.69 95 TRP A O 1
ATOM 743 N N . HIS A 1 96 ? 8.642 -13.149 -11.238 1.00 87.50 96 HIS A N 1
ATOM 744 C CA . HIS A 1 96 ? 8.556 -13.757 -9.915 1.00 87.50 96 HIS A CA 1
ATOM 745 C C . HIS A 1 96 ? 9.665 -13.299 -8.965 1.00 87.50 96 HIS A C 1
ATOM 747 O O . HIS A 1 96 ? 9.440 -13.217 -7.755 1.00 8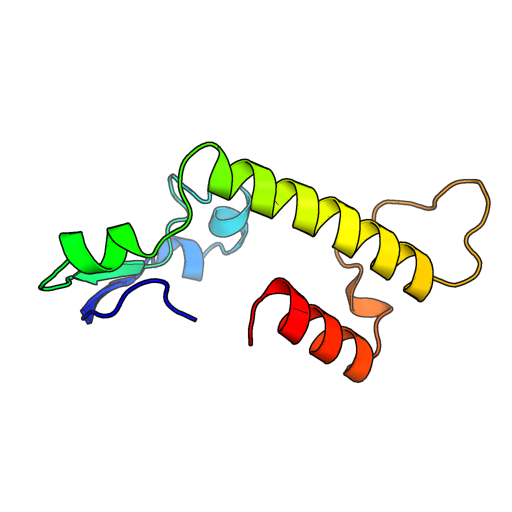7.50 96 HIS A O 1
ATOM 753 N N . ARG A 1 97 ? 10.869 -13.022 -9.478 1.00 87.44 97 ARG A N 1
ATOM 754 C CA . ARG A 1 97 ? 11.960 -12.442 -8.688 1.00 87.44 97 ARG A CA 1
ATOM 755 C C . ARG A 1 97 ? 11.595 -11.036 -8.206 1.00 87.44 97 ARG A C 1
ATOM 757 O O . ARG A 1 97 ? 11.660 -10.795 -7.003 1.00 87.44 97 ARG A O 1
ATOM 764 N N . LEU A 1 98 ? 11.143 -10.159 -9.106 1.00 86.44 98 LEU A N 1
ATOM 765 C CA . LEU A 1 98 ? 10.741 -8.789 -8.773 1.00 86.44 98 LEU A CA 1
ATOM 766 C C . LEU A 1 98 ? 9.559 -8.757 -7.796 1.00 86.44 98 LEU A C 1
ATOM 768 O O . LEU A 1 98 ? 9.590 -8.017 -6.813 1.00 86.44 98 LEU A O 1
ATOM 772 N N . THR A 1 99 ? 8.526 -9.580 -8.001 1.00 84.94 99 THR A N 1
ATOM 773 C CA . THR A 1 99 ? 7.377 -9.605 -7.083 1.00 84.94 99 THR A CA 1
ATOM 774 C C . THR A 1 99 ? 7.770 -10.107 -5.695 1.00 84.94 99 THR A C 1
ATOM 776 O O . THR A 1 99 ? 7.338 -9.528 -4.701 1.00 84.94 99 THR A O 1
ATOM 779 N N . ARG A 1 100 ? 8.638 -11.124 -5.595 1.00 84.56 100 ARG A N 1
ATOM 780 C CA . ARG A 1 100 ? 9.182 -11.585 -4.303 1.00 84.56 100 ARG A CA 1
ATOM 781 C C . ARG A 1 100 ? 9.921 -10.480 -3.563 1.00 84.56 100 ARG A C 1
ATOM 783 O O . ARG A 1 100 ? 9.770 -10.331 -2.355 1.00 84.56 100 ARG A O 1
ATOM 790 N N . GLU A 1 101 ? 10.726 -9.720 -4.289 1.00 85.44 101 GLU A N 1
ATOM 791 C CA . GLU A 1 101 ? 11.598 -8.702 -3.721 1.00 85.44 101 GLU A CA 1
ATOM 792 C C . GLU A 1 101 ? 10.841 -7.457 -3.250 1.00 85.44 101 GLU A C 1
ATOM 794 O O . GLU A 1 101 ? 11.069 -6.985 -2.136 1.00 85.44 101 GLU A O 1
ATOM 799 N N . PHE A 1 102 ? 9.911 -6.953 -4.064 1.00 82.88 102 PHE A N 1
ATOM 800 C CA . PHE A 1 102 ? 9.223 -5.685 -3.797 1.00 82.88 102 PHE A CA 1
ATOM 801 C C . PHE A 1 102 ? 7.838 -5.846 -3.166 1.00 82.88 102 PHE A C 1
ATOM 803 O O . PHE A 1 102 ? 7.384 -4.954 -2.451 1.00 82.88 102 PHE A O 1
ATOM 810 N N . LEU A 1 103 ? 7.155 -6.968 -3.412 1.00 77.62 103 LEU A N 1
ATOM 811 C CA . LEU A 1 103 ? 5.802 -7.228 -2.903 1.00 77.62 103 LEU A CA 1
ATOM 812 C C . LEU A 1 103 ? 5.774 -8.286 -1.793 1.00 77.62 103 LEU A C 1
ATOM 814 O O . LEU A 1 103 ? 4.706 -8.528 -1.227 1.00 77.62 103 LEU A O 1
ATOM 818 N N . LEU A 1 104 ? 6.932 -8.871 -1.451 1.00 67.94 104 LEU A N 1
ATOM 819 C CA . LEU A 1 104 ? 7.096 -9.880 -0.395 1.00 67.94 104 LEU A CA 1
ATOM 820 C C . LEU A 1 104 ? 6.165 -11.101 -0.574 1.00 67.94 104 LEU A C 1
ATOM 822 O O . LEU A 1 104 ? 5.725 -11.693 0.412 1.00 67.94 104 LEU A O 1
ATOM 826 N N . THR A 1 105 ? 5.844 -11.448 -1.828 1.00 58.16 105 THR A N 1
ATOM 827 C CA . THR A 1 105 ? 4.962 -12.568 -2.234 1.00 58.16 105 THR A CA 1
ATOM 828 C C . THR A 1 105 ? 5.719 -13.816 -2.630 1.00 58.16 105 THR A C 1
ATOM 830 O O . THR A 1 105 ? 6.671 -13.655 -3.420 1.00 58.16 105 THR A O 1
#

Sequence (105 aa):
MAPVEGVVVETNSRVEQDPELASTDPYGRGWLYKVRTADLGRHLRNLLSGSLAHRFVEDSREKLQLELMALSGTVLADGGEPAADFTRHLSDEDWHRLTREFLLT

Foldseek 3Di:
DDLDDFAWPDALVVCVVPVCCCVPPVPPSNDGTDGDDPCPVVSVVPDQDDPRVVVLVVVLVVVVVVVLVVQVPDDDPVNDDPDPDPCVSDDPVRVVVSCCVRVVD

Secondary structure (DSSP, 8-state):
--SS-SEEEEE-HHHHH-THHHHHSTTTTT--EEEE-S-HHHHHHTS--HHHHHHHHHHHHHHHHHHHHHHT-S--TT-----S-GGGGS-HHHHHHHHHHHH--

pLDDT: mean 85.32, std 11.24, range [56.22, 97.19]

Radius of gyration: 17.62 Å; chains: 1; bounding box: 39×26×45 Å